Protein AF-A0A6S6R9I7-F1 (afdb_monomer_lite)

Secondary structure (DSSP, 8-state):
-EESTTS-HHHHHHHHHHHTS-TTSSGGGSEEEEESSSEEEEEGGG-----GGG-----B-TTSSBP----HHHHHHHHHHHHHHHHHHHHSTT-STT-HHHHHHHHHHHHHHHHHHHHHHHHHHHHHHHTT-

Foldseek 3Di:
DDAPVPDDPVVNVVLVVQCPDDPVDLSVLQWDFDAFVGGDIDRLLLDADDDPVPCPDADADPVRDHGDDPDPVVVVSNVVSNVSSVVVCVVPQCPGPNRRNVRVVVVVVVVVVVVVVVVVVVVVVVVVVVVVD

InterPro domains:
  IPR053735 Type III TA system endoribonuclease [G3DSA:3.10.129.130] (10-109)

pLDDT: mean 91.04, std 9.13, range [50.03, 98.12]

Organism: NCBI:txid433286

Radius of gyration: 21.12 Å; chains: 1; bounding box: 63×28×54 Å

Sequence (133 aa):
MGDWEHRDELAKKRIEGYLSLPDNKLQSCFYHIGNTTTKSIFFISDVIPITDKYINREYLGYNSKGYEIKNKKLIAELQRKLKRILYCEDKKHNYFRQHITDVKNYLIAELEYTKSQEQVAAAEIDISAQNQK

Structure (mmCIF, N/CA/C/O backbone):
data_AF-A0A6S6R9I7-F1
#
_entry.id   AF-A0A6S6R9I7-F1
#
loop_
_atom_site.group_PDB
_atom_site.id
_atom_site.type_symbol
_atom_site.label_atom_id
_atom_site.label_alt_id
_atom_site.label_comp_id
_atom_site.label_asym_id
_atom_site.label_entity_id
_atom_site.label_seq_id
_atom_site.pdbx_PDB_ins_code
_atom_site.Cartn_x
_atom_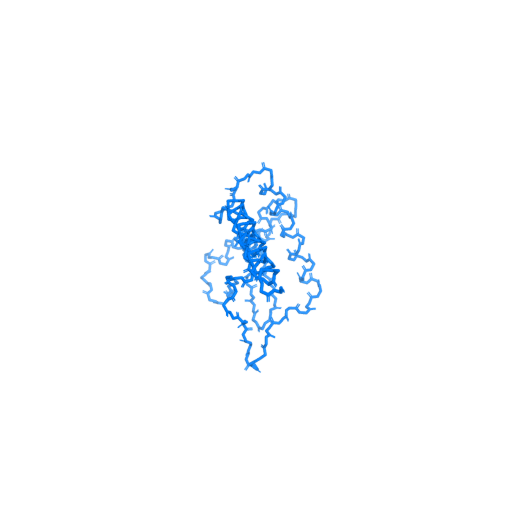site.Cartn_y
_atom_site.Cartn_z
_atom_site.occupancy
_atom_site.B_iso_or_equiv
_atom_site.auth_seq_id
_atom_site.auth_comp_id
_atom_site.auth_asym_id
_atom_site.auth_atom_id
_atom_site.pdbx_PDB_model_num
ATOM 1 N N . MET A 1 1 ? -2.154 -0.975 -7.685 1.00 78.19 1 MET A N 1
ATOM 2 C CA . MET A 1 1 ? -1.346 -1.811 -8.604 1.00 78.19 1 MET A CA 1
ATOM 3 C C . MET A 1 1 ? -1.287 -1.105 -9.945 1.00 78.19 1 MET A C 1
ATOM 5 O O . MET A 1 1 ? -2.206 -0.353 -10.242 1.00 78.19 1 MET A O 1
ATOM 9 N N . GLY A 1 2 ? -0.216 -1.265 -10.710 1.00 85.12 2 GLY A N 1
ATOM 10 C CA . GLY A 1 2 ? -0.108 -0.686 -12.048 1.00 85.12 2 GLY A CA 1
ATOM 11 C C . 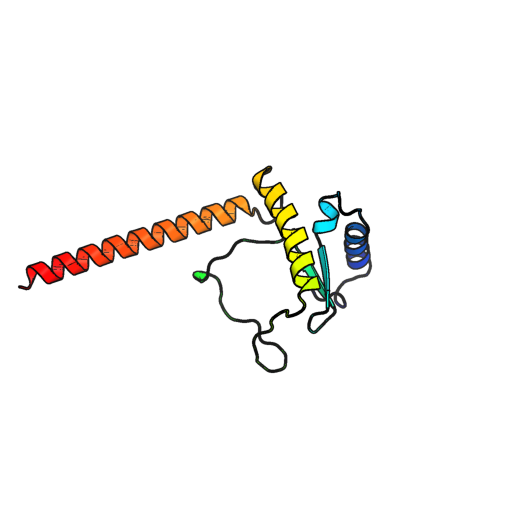GLY A 1 2 ? 0.147 -1.768 -13.078 1.00 85.12 2 GLY A C 1
ATOM 12 O O . GLY A 1 2 ? 0.818 -2.743 -12.762 1.00 85.12 2 GLY A O 1
ATOM 13 N N . ASP A 1 3 ? -0.345 -1.578 -14.293 1.00 90.00 3 ASP A N 1
ATOM 14 C CA . ASP A 1 3 ? 0.072 -2.402 -15.422 1.00 90.00 3 ASP A CA 1
ATOM 15 C C . ASP A 1 3 ? 1.484 -1.979 -15.859 1.00 90.00 3 ASP A C 1
ATOM 17 O O . ASP A 1 3 ? 1.756 -0.779 -15.979 1.00 90.00 3 ASP A O 1
ATOM 21 N N . TRP A 1 4 ? 2.394 -2.941 -16.025 1.00 90.81 4 TRP A N 1
ATOM 22 C CA . TRP A 1 4 ? 3.755 -2.684 -16.498 1.00 90.81 4 TRP A CA 1
ATOM 23 C C . TRP A 1 4 ? 3.779 -2.193 -17.946 1.00 90.81 4 TRP A C 1
ATOM 25 O O . TRP A 1 4 ? 4.568 -1.305 -18.273 1.00 90.81 4 TRP A O 1
ATOM 35 N N . GLU A 1 5 ? 2.907 -2.730 -18.798 1.00 90.81 5 GLU A N 1
ATOM 36 C CA . GLU A 1 5 ? 2.926 -2.450 -20.235 1.00 90.81 5 GLU A CA 1
ATOM 37 C C . GLU A 1 5 ? 2.415 -1.038 -20.552 1.00 90.81 5 GLU A C 1
ATOM 39 O O . GLU A 1 5 ? 2.841 -0.425 -21.526 1.00 90.81 5 GLU A O 1
ATOM 44 N N . HIS A 1 6 ? 1.592 -0.456 -19.674 1.00 90.88 6 HIS A N 1
ATOM 45 C CA . HIS A 1 6 ? 1.111 0.926 -19.796 1.00 90.88 6 HIS A CA 1
ATOM 46 C C . HIS A 1 6 ? 2.103 1.990 -19.285 1.00 90.88 6 HIS A C 1
ATOM 48 O O . HIS A 1 6 ? 1.736 3.159 -19.145 1.00 90.88 6 HIS A O 1
ATOM 54 N N . ARG A 1 7 ? 3.340 1.618 -18.932 1.00 90.88 7 ARG A N 1
ATOM 55 C CA . ARG A 1 7 ? 4.369 2.570 -18.483 1.00 90.88 7 ARG A CA 1
ATOM 56 C C . ARG A 1 7 ? 5.255 3.018 -19.637 1.00 90.88 7 ARG A C 1
ATOM 58 O O . ARG A 1 7 ? 5.625 2.216 -20.488 1.00 90.88 7 ARG A O 1
ATOM 65 N N . ASP A 1 8 ? 5.642 4.291 -19.611 1.00 95.56 8 ASP A N 1
ATOM 66 C CA . ASP A 1 8 ? 6.696 4.804 -20.482 1.00 95.56 8 ASP A CA 1
ATOM 67 C C . ASP A 1 8 ? 8.080 4.264 -20.071 1.00 95.56 8 ASP A C 1
ATOM 69 O O . ASP A 1 8 ? 8.284 3.734 -18.972 1.00 95.56 8 ASP A O 1
ATOM 73 N N . GLU A 1 9 ? 9.048 4.403 -20.972 1.00 96.00 9 GLU A N 1
ATOM 74 C CA . GLU A 1 9 ? 10.401 3.875 -20.779 1.00 96.00 9 GLU A CA 1
ATOM 75 C C . GLU A 1 9 ? 11.145 4.545 -19.614 1.00 96.00 9 GLU A C 1
ATOM 77 O O . GLU A 1 9 ? 11.926 3.899 -18.911 1.00 96.00 9 GLU A O 1
ATOM 82 N N . LEU A 1 10 ? 10.868 5.823 -19.334 1.00 95.88 10 LEU A N 1
ATOM 83 C CA . LEU A 1 10 ? 11.474 6.535 -18.205 1.00 95.88 10 LEU A CA 1
ATOM 84 C C . LEU A 1 10 ? 10.980 5.976 -16.863 1.00 95.88 10 LEU A C 1
ATOM 86 O O . LEU A 1 10 ? 11.769 5.764 -15.938 1.00 95.88 10 LEU A O 1
ATOM 90 N N . ALA A 1 11 ? 9.684 5.695 -16.756 1.00 93.50 11 ALA A N 1
ATOM 91 C CA . ALA A 1 11 ? 9.055 5.112 -15.584 1.00 93.50 11 ALA A CA 1
ATOM 92 C C . ALA A 1 11 ? 9.519 3.671 -15.363 1.00 93.50 11 ALA A C 1
ATOM 94 O O . ALA A 1 11 ? 9.834 3.316 -14.223 1.00 93.50 11 ALA A O 1
ATOM 95 N N . LYS A 1 12 ? 9.612 2.868 -16.432 1.00 95.62 12 LYS A N 1
ATOM 96 C CA . LYS A 1 12 ? 10.162 1.505 -16.375 1.00 95.62 12 LYS A CA 1
ATOM 97 C C . LYS A 1 12 ? 11.603 1.519 -15.867 1.00 95.62 12 LYS A C 1
ATOM 99 O O . LYS A 1 12 ? 11.880 0.893 -14.844 1.00 95.62 12 LYS A O 1
ATOM 104 N N . LYS A 1 13 ? 12.471 2.341 -16.470 1.00 96.69 13 LYS A N 1
ATOM 105 C CA . LYS A 1 13 ? 13.880 2.492 -16.066 1.00 96.69 13 LYS A CA 1
ATOM 106 C C . LYS A 1 13 ? 14.029 2.931 -14.611 1.00 96.69 13 LYS A C 1
ATOM 108 O O . LYS A 1 13 ? 14.899 2.440 -13.895 1.00 96.69 13 LYS A O 1
ATOM 113 N N . ARG A 1 14 ? 13.169 3.839 -14.139 1.00 95.69 14 ARG A N 1
ATOM 114 C CA . ARG A 1 14 ? 13.157 4.259 -12.730 1.00 95.69 14 ARG A CA 1
ATOM 115 C C . ARG A 1 14 ? 12.808 3.100 -11.795 1.00 95.69 14 ARG A C 1
ATOM 117 O O . ARG A 1 14 ? 13.473 2.925 -10.778 1.00 95.69 14 ARG A O 1
ATOM 124 N N . ILE A 1 15 ? 11.766 2.330 -12.113 1.00 95.62 15 ILE A N 1
ATOM 125 C CA . ILE A 1 15 ? 11.342 1.180 -11.300 1.00 95.62 15 ILE A CA 1
ATOM 126 C C . ILE A 1 15 ? 12.443 0.118 -11.276 1.00 95.62 15 ILE A C 1
ATOM 128 O O . ILE A 1 15 ? 12.811 -0.352 -10.201 1.00 95.62 15 ILE A O 1
ATOM 132 N N . GLU A 1 16 ? 13.007 -0.216 -12.434 1.00 96.06 16 GLU A N 1
ATOM 133 C CA . GLU A 1 16 ? 14.126 -1.153 -12.555 1.00 96.06 16 GLU A CA 1
ATOM 134 C C . GLU A 1 16 ? 15.339 -0.696 -11.750 1.00 96.06 16 GLU A C 1
ATOM 136 O O . GLU A 1 16 ? 15.912 -1.503 -11.024 1.00 96.06 16 GLU A O 1
ATOM 141 N N . GLY A 1 17 ? 15.661 0.600 -11.779 1.00 97.31 17 GLY A N 1
ATOM 142 C CA . GLY A 1 17 ? 16.741 1.172 -10.978 1.00 97.31 17 GLY A CA 1
ATOM 143 C C . GLY A 1 17 ? 16.565 0.953 -9.473 1.00 97.31 17 GLY A C 1
ATOM 144 O O . GLY A 1 17 ? 17.547 0.727 -8.773 1.00 97.31 17 GLY A O 1
ATOM 145 N N . TYR A 1 18 ? 15.330 0.962 -8.959 1.00 97.12 18 TYR A N 1
ATOM 146 C CA . TYR A 1 18 ? 15.069 0.587 -7.567 1.00 97.12 18 TYR A CA 1
ATOM 147 C C . TYR A 1 18 ? 15.169 -0.921 -7.345 1.00 97.12 18 TYR A C 1
ATOM 149 O O . TYR A 1 18 ? 15.737 -1.352 -6.345 1.00 97.12 18 TYR A O 1
ATOM 157 N N . LEU A 1 19 ? 14.636 -1.728 -8.264 1.00 95.31 19 LEU A N 1
ATOM 158 C CA . LEU A 1 19 ? 14.659 -3.190 -8.165 1.00 95.31 19 LEU A CA 1
ATOM 159 C C . LEU A 1 19 ? 16.074 -3.774 -8.249 1.00 95.31 19 LEU A C 1
ATOM 161 O O . LEU A 1 19 ? 16.317 -4.820 -7.658 1.00 95.31 19 LEU A O 1
ATOM 165 N N . SER A 1 20 ? 16.995 -3.101 -8.942 1.00 96.62 20 SER A N 1
ATOM 166 C CA . SER A 1 20 ? 18.399 -3.503 -9.045 1.00 96.62 20 SER A CA 1
ATOM 167 C C . SER A 1 20 ? 19.229 -3.165 -7.805 1.00 96.62 20 SER A C 1
ATOM 169 O O . SER A 1 20 ? 20.384 -3.576 -7.711 1.00 96.62 20 SER A O 1
ATOM 171 N N . LEU A 1 21 ? 18.690 -2.384 -6.861 1.00 97.31 21 LEU A N 1
ATOM 172 C CA . LEU A 1 21 ? 19.400 -2.070 -5.624 1.00 97.31 21 LEU A CA 1
ATOM 173 C C . LEU A 1 21 ? 19.508 -3.310 -4.726 1.00 97.31 21 LEU A C 1
ATOM 175 O O . LEU A 1 21 ? 18.589 -4.129 -4.687 1.00 97.31 21 LEU A O 1
ATOM 179 N N . PRO A 1 22 ? 20.586 -3.420 -3.931 1.00 96.25 22 PRO A N 1
ATOM 180 C CA . PRO A 1 22 ? 20.752 -4.540 -3.022 1.00 96.25 22 PRO A CA 1
ATOM 181 C C . PRO A 1 22 ? 19.640 -4.585 -1.970 1.00 96.25 22 PRO A C 1
ATOM 183 O O . PRO A 1 22 ? 19.092 -3.563 -1.538 1.00 96.25 22 PRO A O 1
ATOM 186 N N . ASP A 1 23 ? 19.338 -5.797 -1.508 1.00 91.62 23 ASP A N 1
ATOM 187 C CA . ASP A 1 23 ? 18.264 -6.048 -0.550 1.00 91.62 23 ASP A CA 1
ATOM 188 C C . ASP A 1 23 ? 18.459 -5.320 0.782 1.00 91.62 23 ASP A C 1
ATOM 190 O O . ASP A 1 23 ? 17.491 -5.098 1.486 1.00 91.62 23 ASP A O 1
ATOM 194 N N . ASN A 1 24 ? 19.659 -4.878 1.155 1.00 92.75 24 ASN A N 1
ATOM 195 C CA . ASN A 1 24 ? 19.852 -4.099 2.383 1.00 92.75 24 ASN A CA 1
ATOM 196 C C . ASN A 1 24 ? 19.374 -2.637 2.270 1.00 92.75 24 ASN A C 1
ATOM 198 O O . ASN A 1 24 ? 19.129 -1.993 3.291 1.00 92.75 24 ASN A O 1
ATOM 202 N N . LYS A 1 25 ? 19.176 -2.102 1.060 1.00 96.94 25 LYS A N 1
ATOM 203 C CA . LYS A 1 25 ? 18.640 -0.749 0.847 1.00 96.94 25 LYS A CA 1
ATOM 204 C C . LYS A 1 25 ? 17.127 -0.751 1.019 1.00 96.94 25 LYS A C 1
ATOM 206 O O . LYS A 1 25 ? 16.465 -1.714 0.657 1.00 96.94 25 LYS A O 1
ATOM 211 N N . LEU A 1 26 ? 16.563 0.308 1.597 1.00 96.62 26 LEU A N 1
ATOM 212 C CA . LEU A 1 26 ? 15.109 0.421 1.762 1.00 96.62 26 LEU A CA 1
ATOM 213 C C . LEU A 1 26 ? 14.417 0.609 0.405 1.00 96.62 26 LEU A C 1
ATOM 215 O O . LEU A 1 26 ? 13.343 0.070 0.167 1.00 96.62 26 LEU A O 1
ATOM 219 N N . GLN A 1 27 ? 15.066 1.335 -0.504 1.00 96.94 27 GLN A N 1
ATOM 220 C CA . GLN A 1 27 ? 14.526 1.693 -1.810 1.00 96.94 27 GLN A CA 1
ATOM 221 C C . GLN A 1 27 ? 14.285 0.472 -2.712 1.00 96.94 27 GLN A C 1
ATOM 223 O O . GLN A 1 27 ? 13.369 0.503 -3.531 1.00 96.94 27 GLN A O 1
ATOM 228 N N . SER A 1 28 ? 15.016 -0.635 -2.514 1.00 97.06 28 SER A N 1
ATOM 229 C CA . SER A 1 28 ? 14.741 -1.900 -3.220 1.00 97.06 28 SER A CA 1
ATOM 230 C C . SER A 1 28 ? 13.382 -2.507 -2.858 1.00 97.06 28 SER A C 1
ATOM 232 O O . SER A 1 28 ? 12.858 -3.364 -3.577 1.00 97.06 28 SER A O 1
ATOM 234 N N . CYS A 1 29 ? 12.759 -2.034 -1.773 1.00 97.69 29 CYS A N 1
ATOM 235 C CA . CYS A 1 29 ? 11.414 -2.424 -1.371 1.00 97.69 29 CYS A CA 1
ATOM 236 C C . CYS A 1 29 ? 10.307 -1.557 -1.960 1.00 97.69 29 CYS A C 1
ATOM 238 O O . CYS A 1 29 ? 9.162 -1.966 -1.838 1.00 97.69 29 CYS A O 1
ATOM 240 N N . PHE A 1 30 ? 10.593 -0.408 -2.583 1.00 97.69 30 PHE A N 1
ATOM 241 C CA . PHE A 1 30 ? 9.541 0.530 -3.012 1.00 97.69 30 PHE A CA 1
ATOM 242 C C . PHE A 1 30 ? 8.589 -0.073 -4.045 1.00 97.69 30 PHE A C 1
ATOM 244 O O . PHE A 1 30 ? 7.389 0.199 -4.024 1.00 97.69 30 PHE A O 1
ATOM 251 N N . TYR A 1 31 ? 9.121 -0.940 -4.905 1.00 97.50 31 TYR A N 1
ATOM 252 C CA . TYR A 1 31 ? 8.371 -1.602 -5.958 1.00 97.50 31 TYR A CA 1
ATOM 253 C C . TYR A 1 31 ? 8.592 -3.115 -5.925 1.00 97.50 31 TYR A C 1
ATOM 255 O O . TYR A 1 31 ? 9.618 -3.624 -5.457 1.00 97.50 31 TYR A O 1
ATOM 263 N N . HIS A 1 32 ? 7.641 -3.852 -6.481 1.00 96.56 32 HIS A N 1
ATOM 264 C CA . HIS A 1 32 ? 7.832 -5.239 -6.884 1.00 96.56 32 HIS A CA 1
ATOM 265 C C . HIS A 1 32 ? 7.088 -5.489 -8.194 1.00 96.56 32 HIS A C 1
ATOM 267 O O . HIS A 1 32 ? 5.990 -4.969 -8.383 1.00 96.56 32 HIS A O 1
ATOM 273 N N . ILE A 1 33 ? 7.685 -6.271 -9.091 1.00 94.50 33 ILE A N 1
ATOM 274 C CA . ILE A 1 33 ? 7.032 -6.712 -10.324 1.00 94.50 33 ILE A CA 1
ATOM 275 C C . ILE A 1 33 ? 6.640 -8.167 -10.121 1.00 94.50 33 ILE A C 1
ATOM 277 O O . ILE A 1 33 ? 7.500 -9.011 -9.882 1.00 94.50 33 ILE A O 1
ATOM 281 N N . GLY A 1 34 ? 5.343 -8.442 -10.203 1.00 90.69 34 GLY A N 1
ATOM 282 C CA . GLY A 1 34 ? 4.797 -9.787 -10.099 1.00 90.69 34 GLY A CA 1
ATOM 283 C C . GLY A 1 34 ? 3.879 -10.089 -11.273 1.00 90.69 34 GLY A C 1
ATOM 284 O O . GLY A 1 34 ? 3.222 -9.197 -11.808 1.00 90.69 34 GLY A O 1
ATOM 285 N N . ASN A 1 35 ? 3.817 -11.358 -11.659 1.00 84.62 35 ASN A N 1
ATOM 286 C CA . ASN A 1 35 ? 2.877 -11.814 -12.675 1.00 84.62 35 ASN A CA 1
ATOM 287 C C . ASN A 1 35 ? 1.556 -12.178 -11.994 1.00 84.62 35 ASN A C 1
ATOM 289 O O . ASN A 1 35 ? 1.507 -13.121 -11.200 1.00 84.62 35 ASN A O 1
ATOM 293 N N . THR A 1 36 ? 0.514 -11.400 -12.283 1.00 81.94 36 THR A N 1
ATOM 294 C CA . THR A 1 36 ? -0.871 -11.686 -11.896 1.00 81.94 36 THR A CA 1
ATOM 295 C C . THR A 1 36 ? -1.609 -12.262 -13.113 1.00 81.94 36 THR A C 1
ATOM 297 O O . THR A 1 36 ? -1.136 -13.237 -13.692 1.00 81.94 36 THR A O 1
ATOM 300 N N . THR A 1 37 ? -2.738 -11.684 -13.538 1.00 80.38 37 THR A N 1
ATOM 301 C CA . THR A 1 37 ? -3.276 -11.885 -14.897 1.00 80.38 37 THR A CA 1
ATOM 302 C C . THR A 1 37 ? -2.409 -11.206 -15.953 1.00 80.38 37 THR A C 1
ATOM 304 O O . THR A 1 37 ? -2.316 -11.688 -17.076 1.00 80.38 37 THR A O 1
ATOM 307 N N . THR A 1 38 ? -1.765 -10.097 -15.586 1.00 84.06 38 THR A N 1
ATOM 308 C CA . THR A 1 38 ? -0.816 -9.350 -16.415 1.00 84.06 38 THR A CA 1
ATOM 309 C C . THR A 1 38 ? 0.439 -9.038 -15.604 1.00 84.06 38 THR A C 1
ATOM 311 O O . THR A 1 38 ? 0.488 -9.229 -14.381 1.00 84.06 38 THR A O 1
ATOM 314 N N . LYS A 1 39 ? 1.492 -8.571 -16.276 1.00 89.25 39 LYS A N 1
ATOM 315 C CA . LYS A 1 39 ? 2.710 -8.128 -15.600 1.00 89.25 39 LYS A CA 1
ATOM 316 C C . LYS A 1 39 ? 2.396 -6.867 -14.794 1.00 89.25 39 LYS A C 1
ATOM 318 O O . LYS A 1 39 ? 2.150 -5.799 -15.345 1.00 89.25 39 LYS A O 1
ATOM 323 N N . SER A 1 40 ? 2.378 -7.011 -13.475 1.00 91.88 40 SER A N 1
ATOM 324 C CA . SER A 1 40 ? 1.845 -6.008 -12.560 1.00 91.88 40 SER A CA 1
ATOM 325 C C . SER A 1 40 ? 2.920 -5.411 -11.663 1.00 91.88 40 SER A C 1
ATOM 327 O O . SER A 1 40 ? 3.808 -6.101 -11.161 1.00 91.88 40 SER A O 1
ATOM 329 N N . ILE A 1 41 ? 2.790 -4.113 -11.411 1.00 95.31 41 ILE A N 1
ATOM 330 C CA . ILE A 1 41 ? 3.622 -3.334 -10.499 1.00 95.31 41 ILE A CA 1
ATOM 331 C C . ILE A 1 41 ? 2.886 -3.172 -9.170 1.00 95.31 41 ILE A C 1
ATOM 333 O O . ILE A 1 41 ? 1.801 -2.581 -9.094 1.00 95.31 41 ILE A O 1
ATOM 337 N N . PHE A 1 42 ? 3.519 -3.638 -8.101 1.00 96.00 42 PHE A N 1
ATOM 338 C CA . PHE A 1 42 ? 3.115 -3.381 -6.728 1.00 96.00 42 PHE A CA 1
ATOM 339 C C . PHE A 1 42 ? 3.893 -2.179 -6.190 1.00 96.00 42 PHE A C 1
ATOM 341 O O . PHE A 1 42 ? 5.119 -2.220 -6.100 1.00 96.00 42 PHE A O 1
ATOM 348 N N . PHE A 1 43 ? 3.173 -1.113 -5.838 1.00 96.81 43 PHE A N 1
ATOM 349 C CA . PHE A 1 43 ? 3.717 0.109 -5.241 1.00 96.81 43 PHE A CA 1
ATOM 350 C C . PHE A 1 43 ? 3.771 -0.044 -3.720 1.00 96.81 43 PHE A C 1
ATOM 352 O O . PHE A 1 43 ? 2.898 0.439 -3.009 1.00 96.81 43 PHE A O 1
ATOM 359 N N . ILE A 1 44 ? 4.760 -0.777 -3.216 1.00 97.31 44 ILE A N 1
ATOM 360 C CA . ILE A 1 44 ? 4.821 -1.143 -1.793 1.00 97.31 44 ILE A CA 1
ATOM 361 C C . ILE A 1 44 ? 5.026 0.092 -0.907 1.00 97.31 44 ILE A C 1
ATOM 363 O O . ILE A 1 44 ? 4.470 0.159 0.183 1.00 97.31 44 ILE A O 1
ATOM 367 N N . SER A 1 45 ? 5.797 1.082 -1.371 1.00 96.38 45 SER A N 1
ATOM 368 C CA . SER A 1 45 ? 6.002 2.338 -0.633 1.00 96.38 45 SER A CA 1
ATOM 369 C C . SER A 1 45 ? 4.764 3.236 -0.584 1.00 96.38 45 SER A C 1
ATOM 371 O O . SER A 1 45 ? 4.721 4.145 0.234 1.00 96.38 45 SER A O 1
ATOM 373 N N . ASP A 1 46 ? 3.780 2.999 -1.455 1.00 96.75 46 ASP A N 1
ATOM 374 C CA . ASP A 1 46 ? 2.496 3.711 -1.479 1.00 96.75 46 ASP A CA 1
ATOM 375 C C . ASP A 1 46 ? 1.385 2.878 -0.802 1.00 96.75 46 ASP A C 1
ATOM 377 O O . ASP A 1 46 ? 0.215 2.964 -1.172 1.00 96.75 46 ASP A O 1
ATOM 381 N N . VAL A 1 47 ? 1.738 2.032 0.171 1.00 96.50 47 VAL A N 1
ATOM 382 C CA . VAL A 1 47 ? 0.755 1.299 0.980 1.00 96.50 47 VAL A CA 1
ATOM 383 C C . VAL A 1 47 ? -0.016 2.253 1.896 1.00 96.50 47 VAL A C 1
ATOM 385 O O . VAL A 1 47 ? 0.546 3.225 2.392 1.00 96.50 47 VAL A O 1
ATOM 388 N N . ILE A 1 48 ? -1.296 1.961 2.135 1.00 96.06 48 ILE A N 1
ATOM 389 C CA . ILE A 1 48 ? -2.186 2.743 3.001 1.00 96.06 48 ILE A CA 1
ATOM 390 C C . ILE A 1 48 ? -2.997 1.765 3.863 1.00 96.06 48 ILE A C 1
ATOM 392 O O . ILE A 1 48 ? -3.461 0.752 3.328 1.00 96.06 48 ILE A O 1
ATOM 396 N N . PRO A 1 49 ? -3.163 2.013 5.175 1.00 96.94 49 PRO A N 1
ATOM 397 C CA . PRO A 1 49 ? -4.091 1.248 6.000 1.00 96.94 49 PRO A CA 1
ATOM 398 C C . PRO A 1 49 ? -5.539 1.579 5.617 1.00 96.94 49 PRO A C 1
ATOM 400 O O . PRO A 1 49 ? -5.843 2.693 5.200 1.00 96.94 49 PRO A O 1
ATOM 403 N N . ILE A 1 50 ? -6.443 0.613 5.757 1.00 97.38 50 ILE A N 1
ATOM 404 C CA . ILE A 1 50 ? -7.860 0.772 5.418 1.00 97.38 50 ILE A CA 1
ATOM 405 C C . ILE A 1 50 ? -8.717 -0.107 6.335 1.00 97.38 50 ILE A C 1
ATOM 407 O O . ILE A 1 50 ? -8.231 -1.115 6.848 1.00 97.38 50 ILE A O 1
ATOM 411 N N . THR A 1 51 ? -9.974 0.278 6.542 1.00 97.56 51 THR A N 1
ATOM 412 C CA . THR A 1 51 ? -10.993 -0.496 7.269 1.00 97.56 51 THR A CA 1
ATOM 413 C C . THR A 1 51 ? -12.106 -0.937 6.320 1.00 97.56 51 THR A C 1
ATOM 415 O O . THR A 1 51 ? -12.276 -0.357 5.245 1.00 97.56 51 THR A O 1
ATOM 418 N N . ASP A 1 52 ? -12.897 -1.930 6.732 1.00 95.44 52 ASP A N 1
ATOM 419 C CA . ASP A 1 52 ? -13.969 -2.507 5.908 1.00 95.44 52 ASP A CA 1
ATOM 420 C C . ASP A 1 52 ? -14.985 -1.462 5.428 1.00 95.44 52 ASP A C 1
ATOM 422 O O . ASP A 1 52 ? -15.457 -1.534 4.296 1.00 95.44 52 ASP A O 1
ATOM 426 N N . LYS A 1 53 ? -15.236 -0.423 6.237 1.00 95.69 53 LYS A N 1
ATOM 427 C CA . LYS A 1 53 ? -16.095 0.724 5.896 1.00 95.69 53 LYS A CA 1
ATOM 428 C C . LYS A 1 53 ? -15.737 1.370 4.551 1.00 95.69 53 LYS A C 1
ATOM 430 O O . LYS A 1 53 ? -16.621 1.862 3.855 1.00 95.69 53 LYS A O 1
ATOM 435 N N . TYR A 1 54 ? -14.454 1.390 4.190 1.00 96.38 54 TYR A N 1
ATOM 436 C CA . TYR A 1 54 ? -13.961 2.036 2.970 1.00 96.38 54 TYR A CA 1
ATOM 437 C C . TYR A 1 54 ? -13.751 1.058 1.804 1.00 96.38 54 TYR A C 1
ATOM 439 O O . TYR A 1 54 ? -13.333 1.468 0.717 1.00 96.38 54 TYR A O 1
ATOM 447 N N . ILE A 1 55 ? -14.060 -0.228 1.988 1.00 94.75 55 ILE A N 1
ATOM 448 C CA . ILE A 1 55 ? -14.004 -1.228 0.923 1.00 94.75 55 ILE A CA 1
ATOM 449 C C . ILE A 1 55 ? -15.335 -1.198 0.164 1.00 94.75 55 ILE A C 1
ATOM 451 O O . ILE A 1 55 ? -16.339 -1.736 0.609 1.00 94.75 55 ILE A O 1
ATOM 455 N N . ASN A 1 56 ? -15.345 -0.557 -1.007 1.00 92.81 56 ASN A N 1
ATOM 456 C CA . ASN A 1 56 ? -16.566 -0.415 -1.812 1.00 92.81 56 ASN A CA 1
ATOM 457 C C . ASN A 1 56 ? -17.005 -1.744 -2.455 1.00 92.81 56 ASN A C 1
ATOM 459 O O . ASN A 1 56 ? -18.174 -2.113 -2.398 1.00 92.81 56 ASN A O 1
ATOM 463 N N . ARG A 1 57 ? -16.071 -2.451 -3.103 1.00 90.00 57 ARG A N 1
ATOM 464 C CA . ARG A 1 57 ? -16.354 -3.679 -3.857 1.00 90.00 57 ARG A CA 1
ATOM 465 C C . ARG A 1 57 ? -15.099 -4.503 -4.100 1.00 90.00 57 ARG A C 1
ATOM 467 O O . ARG A 1 57 ? -13.987 -3.973 -4.097 1.00 90.00 57 ARG A O 1
ATOM 474 N N . GLU A 1 58 ? -15.296 -5.775 -4.417 1.00 87.06 58 GLU A N 1
ATOM 475 C CA . GLU A 1 58 ? -14.232 -6.651 -4.894 1.00 87.06 58 GLU A CA 1
ATOM 476 C C . GLU A 1 58 ? -13.783 -6.285 -6.313 1.00 87.06 58 GLU A C 1
ATOM 478 O O . GLU A 1 58 ? -14.566 -5.841 -7.159 1.00 87.06 58 GLU A O 1
ATOM 483 N N . TYR A 1 59 ? -12.500 -6.516 -6.591 1.00 84.06 59 TYR A N 1
ATOM 484 C CA . TYR A 1 59 ? -11.989 -6.458 -7.952 1.00 84.06 59 TYR A CA 1
ATOM 485 C C . TYR A 1 59 ? -12.247 -7.794 -8.655 1.00 84.06 59 TYR A C 1
ATOM 487 O O . TYR A 1 59 ? -11.650 -8.821 -8.315 1.00 84.06 59 TYR A O 1
ATOM 495 N N . LEU A 1 60 ? -13.143 -7.768 -9.640 1.00 82.38 60 LEU A N 1
ATOM 496 C CA . LEU A 1 60 ? -13.503 -8.939 -10.431 1.00 82.38 60 LEU A CA 1
ATOM 497 C C . LEU A 1 60 ? -12.552 -9.096 -11.621 1.00 82.38 60 LEU A C 1
ATOM 499 O O . LEU A 1 60 ? -12.309 -8.149 -12.369 1.00 82.38 60 LEU A O 1
ATOM 503 N N . GLY A 1 61 ? -12.023 -10.306 -11.797 1.00 72.00 61 GLY A N 1
ATOM 504 C CA . GLY A 1 61 ? -11.260 -10.683 -12.982 1.00 72.00 61 GLY A CA 1
ATOM 505 C C . GLY A 1 61 ? -12.154 -10.931 -14.201 1.00 72.00 61 GLY A C 1
ATOM 506 O O . GLY A 1 61 ? -13.377 -10.809 -14.146 1.00 72.00 61 GLY A O 1
ATOM 507 N N . TYR A 1 62 ? -11.540 -11.352 -15.310 1.00 69.50 62 TYR A N 1
ATOM 508 C CA . TYR A 1 62 ? -12.227 -11.610 -16.587 1.00 69.50 62 TYR A CA 1
ATOM 509 C C . TYR A 1 62 ? -13.398 -12.608 -16.485 1.00 69.50 62 TYR A C 1
ATOM 511 O O . TYR A 1 62 ? -14.364 -12.523 -17.230 1.00 69.50 62 TYR A O 1
ATOM 519 N N . ASN A 1 63 ? -13.332 -13.545 -15.540 1.00 78.44 63 ASN A N 1
ATOM 520 C CA . ASN A 1 63 ? -14.364 -14.553 -15.289 1.00 78.44 63 ASN A CA 1
ATOM 521 C C . ASN A 1 63 ? -15.434 -14.105 -14.274 1.00 78.44 63 ASN A C 1
ATOM 523 O O . ASN A 1 63 ? -16.132 -14.958 -13.725 1.00 78.44 63 ASN A O 1
ATOM 527 N N . SER A 1 64 ? -15.505 -12.806 -13.963 1.00 75.88 64 SER A N 1
ATOM 528 C CA . SER A 1 64 ? -16.388 -12.231 -12.940 1.00 75.88 64 SER A CA 1
ATOM 529 C C . SER A 1 64 ? -16.208 -12.833 -11.540 1.00 75.88 64 SER A C 1
ATOM 531 O O . SER A 1 64 ? -17.097 -12.721 -10.701 1.00 75.88 64 SER A O 1
ATOM 533 N N . LYS A 1 65 ? -15.058 -13.465 -11.266 1.00 77.38 65 LYS A N 1
ATOM 534 C CA . LYS A 1 65 ? -14.682 -13.942 -9.930 1.00 77.38 65 LYS A CA 1
ATOM 535 C C . LYS A 1 65 ? -13.662 -12.994 -9.313 1.00 77.38 65 LYS A C 1
ATOM 537 O O . LYS A 1 65 ? -12.839 -12.422 -10.033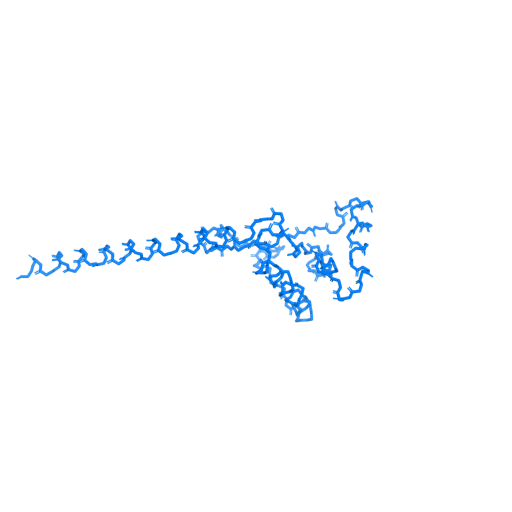 1.00 77.38 65 LYS A O 1
ATOM 542 N N . GLY A 1 66 ? -13.698 -12.865 -7.988 1.00 76.62 66 GLY A N 1
ATOM 543 C CA . GLY A 1 66 ? -12.680 -12.142 -7.232 1.00 76.62 66 GLY A CA 1
ATOM 544 C C . GLY A 1 66 ? -11.281 -12.649 -7.587 1.00 76.62 66 GLY A C 1
ATOM 545 O O . GLY A 1 66 ? -11.034 -13.860 -7.643 1.00 76.62 66 GLY A O 1
ATOM 546 N N . TYR A 1 67 ? -10.374 -11.724 -7.898 1.00 80.19 67 TYR A N 1
ATOM 547 C CA . TYR A 1 67 ? -8.998 -12.076 -8.227 1.00 80.19 67 TYR A CA 1
ATOM 548 C C . TYR A 1 67 ? -8.147 -12.193 -6.957 1.00 80.19 67 TYR A C 1
ATOM 550 O O . TYR A 1 67 ? -7.928 -11.208 -6.255 1.00 80.19 67 TYR A O 1
ATOM 558 N N . GLU A 1 68 ? -7.609 -13.387 -6.704 1.00 84.12 68 GLU A N 1
ATOM 559 C CA . GLU A 1 68 ? -6.710 -13.662 -5.581 1.00 84.12 68 GLU A CA 1
ATOM 560 C C . GLU A 1 68 ? -5.330 -14.111 -6.082 1.00 84.12 68 GLU A C 1
ATOM 562 O O . GLU A 1 68 ? -5.202 -15.011 -6.921 1.00 84.12 68 GLU A O 1
ATOM 567 N N . ILE A 1 69 ? -4.269 -13.514 -5.534 1.00 87.38 69 ILE A N 1
ATOM 568 C CA . ILE A 1 69 ? -2.892 -13.925 -5.818 1.00 87.38 69 ILE A CA 1
ATOM 569 C C . ILE A 1 69 ? -2.599 -15.216 -5.050 1.00 87.38 69 ILE A C 1
ATOM 571 O O . ILE A 1 69 ? -2.425 -15.192 -3.840 1.00 87.38 69 ILE A O 1
ATOM 575 N N . LYS A 1 70 ? -2.466 -16.345 -5.753 1.00 88.44 70 LYS A N 1
ATOM 576 C CA . LYS A 1 70 ? -2.190 -17.659 -5.128 1.00 88.44 70 LYS A CA 1
ATOM 577 C C . LYS A 1 70 ? -0.705 -18.023 -5.037 1.00 88.44 70 LYS A C 1
ATOM 579 O O . LYS A 1 70 ? -0.333 -19.002 -4.389 1.00 88.44 70 LYS A O 1
ATOM 584 N N . ASN A 1 71 ? 0.170 -17.270 -5.706 1.00 91.75 71 ASN A N 1
ATOM 585 C CA . ASN A 1 71 ? 1.599 -17.569 -5.738 1.00 91.75 71 ASN A CA 1
ATOM 586 C C . ASN A 1 71 ? 2.256 -17.244 -4.385 1.00 91.75 71 ASN A C 1
ATOM 588 O O . ASN A 1 71 ? 2.536 -16.086 -4.076 1.00 91.75 71 ASN A O 1
ATOM 592 N N . LYS A 1 72 ? 2.563 -18.289 -3.609 1.00 94.38 72 LYS A N 1
ATOM 593 C CA . LYS A 1 72 ? 3.168 -18.172 -2.272 1.00 94.38 72 LYS A CA 1
ATOM 594 C C . LYS A 1 72 ? 4.522 -17.457 -2.272 1.00 94.38 72 LYS A C 1
ATOM 596 O O . LYS A 1 72 ? 4.795 -16.703 -1.345 1.00 94.38 72 LYS A O 1
ATOM 601 N N . LYS A 1 73 ? 5.361 -17.663 -3.297 1.00 94.75 73 LYS A N 1
ATOM 602 C CA . LYS A 1 73 ? 6.675 -16.999 -3.401 1.00 94.75 73 LYS A CA 1
ATOM 603 C C . LYS A 1 73 ? 6.507 -15.494 -3.604 1.00 94.75 73 LYS A C 1
ATOM 605 O O . LYS A 1 73 ? 7.168 -14.709 -2.935 1.00 94.75 73 LYS A O 1
ATOM 610 N N . LEU A 1 74 ? 5.578 -15.108 -4.480 1.00 94.19 74 LEU A N 1
ATOM 611 C CA . LEU A 1 74 ? 5.231 -13.707 -4.708 1.00 94.19 74 LEU A CA 1
ATOM 612 C C . LEU A 1 74 ? 4.689 -13.060 -3.426 1.00 94.19 74 LEU A C 1
ATOM 614 O O . LEU A 1 74 ? 5.175 -12.009 -3.026 1.00 94.19 74 LEU A O 1
ATOM 618 N N . ILE A 1 75 ? 3.740 -13.710 -2.745 1.00 95.44 75 ILE A N 1
ATOM 619 C CA . ILE A 1 75 ? 3.193 -13.209 -1.475 1.00 95.44 75 ILE A CA 1
ATOM 620 C C . ILE A 1 75 ? 4.302 -13.018 -0.433 1.00 95.44 75 ILE A C 1
ATOM 622 O O . ILE A 1 75 ? 4.358 -11.966 0.203 1.00 95.44 75 ILE A O 1
ATOM 626 N N . ALA A 1 76 ? 5.199 -13.995 -0.278 1.00 96.81 76 ALA A N 1
ATOM 627 C CA . ALA A 1 76 ? 6.297 -13.915 0.681 1.00 96.81 76 ALA A CA 1
ATOM 628 C C . ALA A 1 76 ? 7.229 -12.723 0.397 1.00 96.81 76 ALA A C 1
ATOM 630 O O . ALA A 1 76 ? 7.581 -11.987 1.3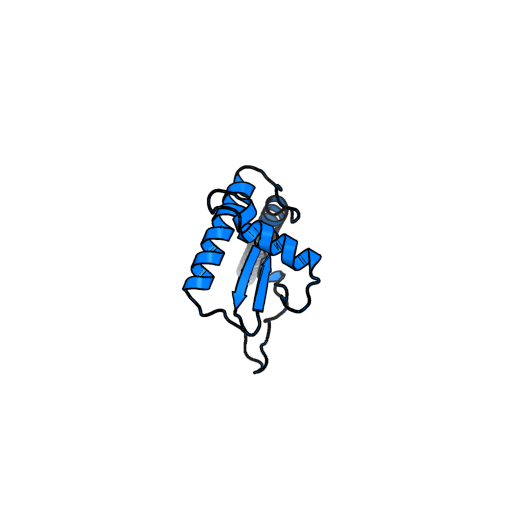21 1.00 96.81 76 ALA A O 1
ATOM 631 N N . GLU A 1 77 ? 7.571 -12.474 -0.871 1.00 96.06 77 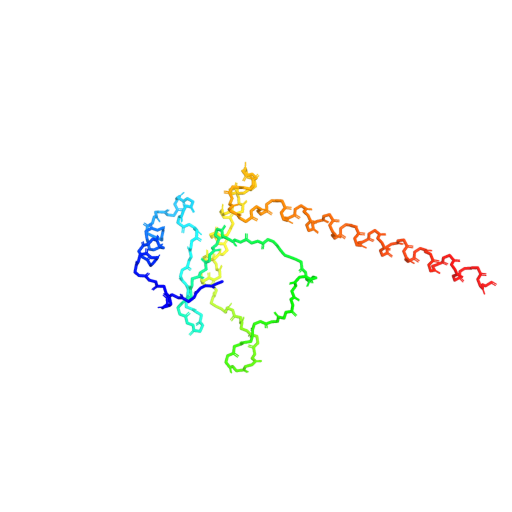GLU A N 1
ATOM 632 C CA . GLU A 1 77 ? 8.378 -11.310 -1.256 1.00 96.06 77 GLU A CA 1
ATOM 633 C C . GLU A 1 77 ? 7.650 -9.983 -1.016 1.00 96.06 77 GLU A C 1
ATOM 635 O O . GLU A 1 77 ? 8.242 -9.042 -0.479 1.00 96.06 77 GLU A O 1
ATOM 640 N N . LEU A 1 78 ? 6.357 -9.902 -1.344 1.00 96.50 78 LEU A N 1
ATOM 641 C CA . LEU A 1 78 ? 5.542 -8.715 -1.067 1.00 96.50 78 LEU A CA 1
ATOM 642 C C . LEU A 1 78 ? 5.483 -8.426 0.439 1.00 96.50 78 LEU A C 1
ATOM 644 O O . LEU A 1 78 ? 5.703 -7.290 0.857 1.00 96.50 78 LEU A O 1
ATOM 648 N N . GLN A 1 79 ? 5.265 -9.453 1.263 1.00 97.44 79 GLN A N 1
ATOM 649 C CA . GLN A 1 79 ? 5.243 -9.333 2.721 1.00 97.44 79 GLN A CA 1
ATOM 650 C C . GLN A 1 79 ? 6.607 -8.927 3.290 1.00 97.44 79 GLN A C 1
ATOM 652 O O . GLN A 1 79 ? 6.665 -8.068 4.169 1.00 97.44 79 GLN A O 1
ATOM 657 N N . ARG A 1 80 ? 7.711 -9.502 2.792 1.00 97.38 80 ARG A N 1
ATOM 658 C CA . ARG A 1 80 ? 9.075 -9.130 3.203 1.00 97.38 80 ARG A CA 1
ATOM 659 C C . ARG A 1 80 ? 9.336 -7.648 2.949 1.00 97.38 80 ARG A C 1
ATOM 661 O O . ARG A 1 80 ? 9.797 -6.947 3.850 1.00 97.38 80 ARG A O 1
ATOM 668 N N . LYS A 1 81 ? 9.022 -7.167 1.742 1.00 98.06 81 LYS A N 1
ATOM 669 C CA . LYS A 1 81 ? 9.191 -5.757 1.367 1.00 98.06 81 LYS A CA 1
ATOM 670 C C . LYS A 1 81 ? 8.287 -4.846 2.196 1.00 98.06 81 LYS A C 1
ATOM 672 O O . LYS A 1 81 ? 8.774 -3.864 2.751 1.00 98.06 81 LYS A O 1
ATOM 677 N N . LEU A 1 82 ? 7.012 -5.207 2.357 1.00 98.06 82 LEU A N 1
ATOM 678 C CA . LEU A 1 82 ? 6.050 -4.438 3.147 1.00 98.06 82 LEU A CA 1
ATOM 679 C C . LEU A 1 82 ? 6.490 -4.294 4.609 1.00 98.06 82 LEU A C 1
ATOM 681 O O . LEU A 1 82 ? 6.489 -3.185 5.133 1.00 98.06 82 LEU A O 1
ATOM 685 N N . LYS A 1 83 ? 6.944 -5.374 5.256 1.00 97.81 83 LYS A N 1
ATOM 686 C CA . LYS A 1 83 ? 7.443 -5.322 6.643 1.00 97.81 83 LYS A CA 1
ATOM 687 C C . LYS A 1 83 ? 8.566 -4.301 6.820 1.00 97.81 83 LYS A C 1
ATOM 689 O O . LYS A 1 83 ? 8.611 -3.616 7.835 1.00 97.81 83 LYS A O 1
ATOM 694 N N . ARG A 1 84 ? 9.456 -4.163 5.834 1.00 97.38 84 ARG A N 1
ATOM 695 C CA . ARG A 1 84 ? 10.551 -3.181 5.880 1.00 97.38 84 ARG A CA 1
ATOM 696 C C . ARG A 1 84 ? 10.066 -1.744 5.721 1.00 97.38 84 ARG A C 1
ATOM 698 O O . ARG A 1 84 ? 10.588 -0.863 6.398 1.00 97.38 84 ARG A O 1
ATOM 705 N N . ILE A 1 85 ? 9.072 -1.519 4.860 1.00 97.62 85 ILE A N 1
ATOM 706 C CA . ILE A 1 85 ? 8.399 -0.220 4.720 1.00 97.62 85 ILE A CA 1
ATOM 707 C C . ILE A 1 85 ? 7.733 0.162 6.044 1.00 97.62 85 ILE A C 1
ATOM 709 O O . ILE A 1 85 ? 8.033 1.222 6.585 1.00 97.62 85 ILE A O 1
ATOM 713 N N . LEU A 1 86 ? 6.929 -0.735 6.621 1.00 97.12 86 LEU A N 1
ATOM 714 C CA . LEU A 1 86 ? 6.241 -0.487 7.891 1.00 97.12 86 LEU A CA 1
ATOM 715 C C . LEU A 1 86 ? 7.213 -0.283 9.061 1.00 97.12 86 LEU A C 1
ATOM 717 O O . LEU A 1 86 ? 6.987 0.589 9.888 1.00 97.12 86 LEU A O 1
ATOM 721 N N . TYR A 1 87 ? 8.327 -1.021 9.105 1.00 96.94 87 TYR A N 1
ATOM 722 C CA . TYR A 1 87 ? 9.373 -0.799 10.109 1.00 96.94 87 TYR A CA 1
ATOM 723 C C . TYR A 1 87 ? 10.006 0.597 9.998 1.00 96.94 87 TYR A C 1
ATOM 725 O O . TYR A 1 87 ? 10.295 1.232 11.008 1.00 96.94 87 TYR A O 1
ATOM 733 N N . CYS A 1 88 ? 10.238 1.089 8.778 1.00 96.69 88 CYS A N 1
ATOM 734 C CA . CYS A 1 88 ? 10.752 2.444 8.581 1.00 96.69 88 CYS A CA 1
ATOM 735 C C . CYS A 1 88 ? 9.738 3.503 9.027 1.00 96.69 88 CYS A C 1
ATOM 737 O O . CYS A 1 88 ? 10.126 4.465 9.684 1.00 96.69 88 CYS A O 1
ATOM 739 N N . GLU A 1 89 ? 8.467 3.312 8.682 1.00 96.56 89 GLU A N 1
ATOM 740 C CA . GLU A 1 89 ? 7.372 4.210 9.055 1.00 96.56 89 GLU A CA 1
ATOM 741 C C . GLU A 1 89 ? 7.183 4.283 10.580 1.00 96.56 89 GLU A C 1
ATOM 743 O O . GLU A 1 89 ? 7.037 5.370 11.127 1.00 96.56 89 GLU A O 1
ATOM 748 N N . ASP A 1 90 ? 7.290 3.154 11.287 1.00 95.62 90 ASP A N 1
ATOM 749 C CA . ASP A 1 90 ? 7.236 3.100 12.757 1.00 95.62 90 ASP A CA 1
ATOM 750 C C . ASP A 1 90 ? 8.350 3.928 13.425 1.00 95.62 90 ASP A C 1
ATOM 752 O O . ASP A 1 90 ? 8.153 4.545 14.466 1.00 95.62 90 ASP A O 1
ATOM 756 N N . LYS A 1 91 ? 9.537 3.989 12.807 1.00 96.19 91 LYS A N 1
ATOM 757 C CA . LYS A 1 91 ? 10.662 4.800 13.305 1.00 96.19 91 LYS A CA 1
ATOM 758 C C . LYS A 1 91 ? 10.607 6.257 12.864 1.00 96.19 91 LYS A C 1
ATOM 760 O O . LYS A 1 91 ? 11.203 7.113 13.514 1.00 96.19 91 LYS A O 1
ATOM 765 N N . LYS A 1 92 ? 9.982 6.525 11.722 1.00 96.75 92 LYS A N 1
ATOM 766 C CA . LYS A 1 92 ? 9.906 7.840 11.090 1.00 96.75 92 LYS A CA 1
ATOM 767 C C . LYS A 1 92 ? 8.481 8.039 10.611 1.00 96.75 92 LYS A C 1
ATOM 769 O O . LYS A 1 92 ? 8.157 7.691 9.479 1.00 96.75 92 LYS A O 1
ATOM 774 N N . HIS A 1 93 ? 7.653 8.591 11.489 1.00 95.56 93 HIS A N 1
ATOM 775 C CA . HIS A 1 93 ? 6.249 8.829 11.185 1.00 95.56 93 HIS A CA 1
ATOM 776 C C . HIS A 1 93 ? 6.108 9.666 9.912 1.00 95.56 93 HIS A C 1
ATOM 778 O O . HIS A 1 93 ? 6.797 10.676 9.746 1.00 95.56 93 HIS A O 1
ATOM 784 N N . ASN A 1 94 ? 5.209 9.235 9.029 1.00 94.56 94 ASN A N 1
ATOM 785 C CA . ASN A 1 94 ? 4.907 9.864 7.751 1.00 94.56 94 ASN A CA 1
ATOM 786 C C . ASN A 1 94 ? 6.136 10.048 6.853 1.00 94.56 94 ASN A C 1
ATOM 788 O O . ASN A 1 94 ? 6.271 11.051 6.151 1.00 94.56 94 ASN A O 1
ATOM 792 N N . TYR A 1 95 ? 7.045 9.070 6.865 1.00 96.56 95 TYR A N 1
ATOM 793 C CA . TYR A 1 95 ? 8.202 9.074 5.973 1.00 96.56 95 TYR A CA 1
ATOM 794 C C . TYR A 1 95 ? 7.782 8.898 4.510 1.00 96.56 95 TYR A C 1
ATOM 796 O O . TYR A 1 95 ? 8.411 9.444 3.600 1.00 96.56 95 TYR A O 1
ATOM 804 N N . PHE A 1 96 ? 6.724 8.120 4.275 1.00 96.44 96 PHE A N 1
ATOM 805 C CA . PHE A 1 96 ? 6.183 7.883 2.942 1.00 96.44 96 PHE A CA 1
ATOM 806 C C . PHE A 1 96 ? 5.082 8.884 2.587 1.00 96.44 96 PHE A C 1
ATOM 808 O O . PHE A 1 96 ? 4.318 9.333 3.437 1.00 96.44 96 PHE A O 1
ATOM 815 N N . ARG A 1 97 ? 4.949 9.162 1.285 1.00 95.56 97 ARG A N 1
ATOM 816 C CA . ARG A 1 97 ? 4.002 10.132 0.705 1.00 95.56 97 ARG A CA 1
ATOM 817 C C . ARG A 1 97 ? 2.546 9.943 1.143 1.00 95.56 97 ARG A C 1
ATOM 819 O O . ARG A 1 97 ? 1.782 10.896 1.111 1.00 95.56 97 ARG A O 1
ATOM 826 N N . GLN A 1 98 ? 2.153 8.722 1.497 1.00 94.38 98 GLN A N 1
ATOM 827 C CA . GLN A 1 98 ? 0.776 8.412 1.883 1.00 94.38 98 GLN A CA 1
ATOM 828 C C . GLN A 1 98 ? 0.429 8.792 3.325 1.00 94.38 98 GLN A C 1
ATOM 830 O O . GLN A 1 98 ? -0.717 8.600 3.716 1.00 94.38 98 GLN A O 1
ATOM 835 N N . HIS A 1 99 ? 1.390 9.287 4.117 1.00 96.44 99 HIS A N 1
ATOM 836 C CA . HIS A 1 99 ? 1.174 9.628 5.528 1.00 96.44 99 HIS A CA 1
ATOM 837 C C . HIS A 1 99 ? 0.541 8.462 6.313 1.00 96.44 99 HIS A C 1
ATOM 839 O O . HIS A 1 99 ? -0.498 8.589 6.958 1.00 96.44 99 HIS A O 1
ATOM 845 N N . ILE A 1 100 ? 1.161 7.281 6.196 1.00 96.75 100 ILE A N 1
ATOM 846 C CA . ILE A 1 100 ? 0.631 5.997 6.682 1.00 96.75 100 ILE A CA 1
ATOM 847 C C . ILE A 1 100 ? 0.270 6.080 8.169 1.00 96.75 100 ILE A C 1
ATOM 849 O O . ILE A 1 100 ? -0.778 5.575 8.575 1.00 96.75 100 ILE A O 1
ATOM 853 N N . THR A 1 101 ? 1.130 6.703 8.979 1.00 97.19 101 THR A N 1
ATOM 854 C CA . THR A 1 101 ? 0.923 6.834 10.426 1.00 97.19 101 THR A CA 1
ATOM 855 C C . THR A 1 101 ? -0.316 7.661 10.753 1.00 97.19 101 THR A C 1
ATOM 857 O O . THR A 1 101 ? -1.118 7.236 11.585 1.00 97.19 101 THR A O 1
ATOM 860 N N . ASP A 1 102 ? -0.515 8.790 10.075 1.00 97.88 102 ASP A N 1
ATOM 861 C CA . ASP A 1 102 ? -1.679 9.650 10.311 1.00 97.88 102 ASP A CA 1
ATOM 862 C C . ASP A 1 102 ? -2.974 8.951 9.908 1.00 97.88 102 ASP A C 1
ATOM 864 O O . ASP A 1 102 ? -3.925 8.911 10.691 1.00 97.88 102 ASP A O 1
ATOM 868 N N . VAL A 1 103 ? -2.993 8.324 8.726 1.00 97.75 103 VAL A N 1
ATOM 869 C CA . VAL A 1 103 ? -4.165 7.571 8.259 1.00 97.75 103 VAL A CA 1
ATOM 870 C C . VAL A 1 103 ? -4.479 6.426 9.224 1.00 97.75 103 VAL A C 1
ATOM 872 O O . VAL A 1 103 ? -5.636 6.228 9.584 1.00 97.75 103 VAL A O 1
ATOM 875 N N . LYS A 1 104 ? -3.465 5.704 9.718 1.00 97.50 104 LYS A N 1
ATOM 876 C CA . LYS A 1 104 ? -3.648 4.651 10.730 1.00 97.50 104 LYS A CA 1
ATOM 877 C C . LYS A 1 104 ? -4.315 5.200 11.992 1.00 97.50 104 LYS A C 1
ATOM 879 O O . LYS A 1 104 ? -5.283 4.614 12.467 1.00 97.50 104 LYS A O 1
ATOM 884 N N . ASN A 1 105 ? -3.795 6.298 12.538 1.00 97.94 105 ASN A N 1
ATOM 885 C CA . ASN A 1 105 ? -4.299 6.876 13.783 1.00 97.94 105 ASN A CA 1
ATOM 886 C C . ASN A 1 105 ? -5.738 7.381 13.622 1.00 97.94 105 ASN A C 1
ATOM 888 O O . ASN A 1 105 ? -6.566 7.152 14.500 1.00 97.94 105 ASN A O 1
ATOM 892 N N . TYR A 1 106 ? -6.050 7.993 12.477 1.00 98.12 106 TYR A N 1
ATOM 893 C CA . TYR A 1 106 ? -7.412 8.392 12.133 1.00 98.12 106 TYR A CA 1
ATOM 894 C C . TYR A 1 106 ? -8.372 7.195 12.113 1.00 98.12 106 TYR A C 1
ATOM 896 O O . TYR A 1 106 ? -9.422 7.235 12.750 1.00 98.12 106 TYR A O 1
ATOM 904 N N . LEU A 1 107 ? -7.997 6.108 11.429 1.00 98.12 107 LEU A N 1
ATOM 905 C CA . LEU A 1 107 ? -8.834 4.910 11.330 1.00 98.12 107 LEU A CA 1
ATOM 906 C C . LEU A 1 107 ? -9.043 4.231 12.691 1.00 98.12 107 LEU A C 1
ATOM 908 O O . LEU A 1 107 ? -10.132 3.734 12.962 1.00 98.12 107 LEU A O 1
ATOM 912 N N . ILE A 1 108 ? -8.031 4.223 13.563 1.00 98.00 108 ILE A N 1
ATOM 913 C CA . ILE A 1 108 ? -8.173 3.704 14.932 1.00 98.00 108 ILE A CA 1
ATOM 914 C C . ILE A 1 108 ? -9.183 4.545 15.719 1.00 98.00 108 ILE A C 1
ATOM 916 O O . ILE A 1 108 ? -10.108 3.980 16.300 1.00 98.00 108 ILE A O 1
ATOM 920 N N . ALA A 1 109 ? -9.057 5.874 15.681 1.00 97.88 109 ALA A N 1
ATOM 921 C CA . ALA A 1 109 ? -9.970 6.768 16.386 1.00 97.88 109 ALA A CA 1
ATOM 922 C C . ALA A 1 109 ? -11.417 6.625 15.880 1.00 97.88 109 ALA A C 1
ATOM 924 O O . ALA A 1 109 ? -12.360 6.618 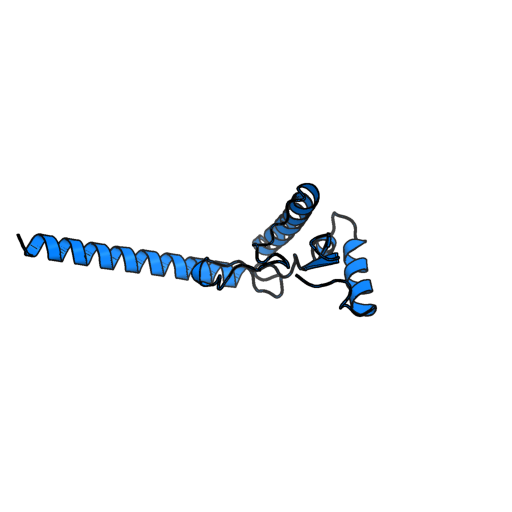16.669 1.00 97.88 109 ALA A O 1
ATOM 925 N N . GLU A 1 110 ? -11.601 6.452 14.568 1.00 97.44 110 GLU A N 1
ATOM 926 C CA . GLU A 1 110 ? -12.911 6.193 13.967 1.00 97.44 110 GLU A CA 1
ATOM 927 C C . GLU A 1 110 ? -13.533 4.877 14.473 1.00 97.44 110 GLU A C 1
ATOM 929 O O . GLU A 1 110 ? -14.722 4.835 14.809 1.00 97.44 110 GLU A O 1
ATOM 934 N N . LEU A 1 111 ? -12.740 3.804 14.563 1.00 96.56 111 LEU A N 1
ATOM 935 C CA . LEU A 1 111 ? -13.201 2.509 15.073 1.00 96.56 111 LEU A CA 1
ATOM 936 C C . LEU A 1 111 ? -13.551 2.569 16.565 1.00 96.56 111 LEU A C 1
ATOM 938 O O . LEU A 1 111 ? -14.548 1.983 16.986 1.00 96.56 111 LEU A O 1
ATOM 942 N N . GLU A 1 112 ? -12.749 3.264 17.368 1.00 96.44 112 GLU A N 1
ATOM 943 C CA . GLU A 1 112 ? -13.005 3.460 18.801 1.00 96.44 112 GLU A CA 1
ATOM 944 C C . GLU A 1 112 ? -14.263 4.294 19.044 1.00 96.44 112 GLU A C 1
ATOM 946 O O . GLU A 1 112 ? -15.094 3.941 19.887 1.00 96.44 112 GLU A O 1
ATOM 951 N N . TYR A 1 113 ? -14.450 5.357 18.260 1.00 95.50 113 TYR A N 1
ATOM 952 C CA . TYR A 1 113 ? -15.666 6.158 18.297 1.00 95.50 113 TYR A CA 1
ATOM 953 C C . TYR A 1 113 ? -16.901 5.313 17.962 1.00 95.50 113 TYR A C 1
ATOM 955 O O . TYR A 1 113 ? -17.870 5.326 18.718 1.00 95.50 113 TYR A O 1
ATOM 963 N N . THR A 1 114 ? -16.842 4.520 16.886 1.00 93.56 114 THR A N 1
ATOM 964 C CA . THR A 1 114 ? -17.954 3.652 16.454 1.00 93.56 114 THR A CA 1
ATOM 965 C C . THR A 1 114 ? -18.345 2.654 17.547 1.00 93.56 114 THR A C 1
ATOM 967 O O . THR A 1 114 ? -19.513 2.581 17.921 1.00 93.56 114 THR A O 1
ATOM 970 N N . LYS A 1 115 ? -17.362 1.973 18.153 1.00 93.56 115 LYS A N 1
ATOM 971 C CA . LYS A 1 115 ? -17.596 1.056 19.284 1.00 93.56 115 LYS A CA 1
ATOM 972 C C . LYS A 1 115 ? -18.242 1.748 20.482 1.00 93.56 115 LYS A C 1
ATOM 974 O O . LYS A 1 115 ? -19.081 1.157 21.156 1.00 93.56 115 LYS A O 1
ATOM 979 N N . SER A 1 116 ? -17.848 2.989 20.759 1.00 92.81 116 SER A N 1
ATOM 980 C CA . SER A 1 116 ? -18.407 3.754 21.877 1.00 92.81 116 SER A CA 1
ATOM 981 C C . SER A 1 116 ? -19.880 4.097 21.631 1.00 92.81 116 SER A C 1
ATOM 983 O O . SER A 1 116 ? -20.690 3.990 22.545 1.00 92.81 116 SER A O 1
ATOM 985 N N . GLN A 1 117 ? -20.250 4.448 20.393 1.00 90.19 117 GLN A N 1
ATOM 986 C CA . GLN A 1 117 ? -21.650 4.705 20.027 1.00 90.19 117 GLN A CA 1
ATOM 987 C C . GLN A 1 117 ? -22.516 3.441 20.126 1.00 90.19 117 GLN A C 1
ATOM 989 O O . GLN A 1 117 ? -23.626 3.496 20.648 1.00 90.19 117 GLN A O 1
ATOM 994 N N . GLU A 1 118 ? -21.999 2.292 19.683 1.00 89.75 118 GLU A N 1
ATOM 995 C CA . GLU A 1 118 ? -22.702 1.005 19.779 1.00 89.75 118 GLU A CA 1
ATOM 996 C C . GLU A 1 118 ? -22.980 0.601 21.236 1.00 89.75 118 GLU A C 1
ATOM 998 O O . GLU A 1 118 ? -24.066 0.113 21.547 1.00 89.75 118 GLU A O 1
ATOM 1003 N N . GLN A 1 119 ? -22.032 0.847 22.147 1.00 87.81 119 GLN A N 1
ATOM 1004 C CA . GLN A 1 119 ? -22.197 0.560 23.577 1.00 87.81 119 GLN A CA 1
ATOM 1005 C C . GLN A 1 119 ? -23.247 1.455 24.242 1.00 87.81 119 GLN A C 1
ATOM 1007 O O . GLN A 1 119 ? -24.048 0.964 25.036 1.00 87.81 119 GLN A O 1
ATOM 1012 N N . VAL A 1 120 ? -23.265 2.751 23.908 1.00 89.12 120 VAL A N 1
ATOM 1013 C CA . VAL A 1 120 ? -24.281 3.688 24.414 1.00 89.12 120 VAL A CA 1
ATOM 1014 C C . VAL A 1 120 ? -25.672 3.281 23.923 1.00 89.12 120 VAL A C 1
ATOM 1016 O O . VAL A 1 120 ? -26.585 3.147 24.735 1.00 89.12 120 VAL A O 1
ATOM 1019 N N . ALA A 1 121 ? -25.817 2.985 22.628 1.00 83.88 121 ALA A N 1
ATOM 1020 C CA . ALA A 1 121 ? -27.087 2.545 22.055 1.00 83.88 121 ALA A CA 1
ATOM 1021 C C . ALA A 1 121 ? -27.595 1.232 22.684 1.00 83.88 121 ALA A C 1
ATOM 1023 O O . ALA A 1 121 ? -28.784 1.104 22.973 1.00 83.88 121 ALA A O 1
ATOM 1024 N N . ALA A 1 122 ? -26.706 0.266 22.942 1.00 83.12 122 ALA A N 1
ATOM 1025 C CA . ALA A 1 122 ? -27.074 -0.983 23.609 1.00 83.12 122 ALA A CA 1
ATOM 1026 C C . ALA A 1 122 ? -27.559 -0.756 25.055 1.00 83.12 122 ALA A C 1
ATOM 1028 O O . ALA A 1 122 ? -28.571 -1.328 25.459 1.00 83.12 122 ALA A O 1
ATOM 1029 N N . ALA A 1 123 ? -26.889 0.118 25.813 1.00 81.19 123 ALA A N 1
ATOM 1030 C CA . ALA A 1 123 ? -27.277 0.438 27.187 1.00 81.19 123 ALA A CA 1
ATOM 1031 C C . ALA A 1 123 ? -28.641 1.153 27.271 1.00 81.19 123 ALA A C 1
ATOM 1033 O O . ALA A 1 123 ? -29.430 0.878 28.175 1.00 81.19 123 ALA A O 1
ATOM 1034 N N . GLU A 1 124 ? -28.951 2.041 26.323 1.00 79.62 124 GLU A N 1
ATOM 1035 C CA . GLU A 1 124 ? -30.250 2.727 26.254 1.00 79.62 124 GLU A CA 1
ATOM 1036 C C . GLU A 1 124 ? -31.408 1.759 25.957 1.00 79.62 124 GLU A C 1
ATOM 1038 O O . GLU A 1 124 ? -32.483 1.869 26.557 1.00 79.62 124 GLU A O 1
ATOM 1043 N N . ILE A 1 125 ? -31.182 0.768 25.086 1.00 79.62 125 ILE A N 1
ATOM 1044 C CA . ILE A 1 125 ? -32.168 -0.279 24.779 1.00 79.62 125 ILE A CA 1
ATOM 1045 C C . ILE A 1 125 ? -32.459 -1.125 26.026 1.00 79.62 125 ILE A C 1
ATOM 1047 O O . ILE A 1 125 ? -33.631 -1.332 26.352 1.00 79.62 125 ILE A O 1
ATOM 1051 N N . ASP A 1 126 ? -31.431 -1.547 26.765 1.00 73.81 126 ASP A N 1
ATOM 1052 C CA . ASP A 1 126 ? -31.599 -2.354 27.981 1.00 73.81 126 ASP A CA 1
ATOM 1053 C C . ASP A 1 126 ? -32.374 -1.608 29.081 1.00 73.81 126 ASP A C 1
ATOM 1055 O O . ASP A 1 126 ? -33.261 -2.185 29.717 1.00 73.81 126 ASP A O 1
ATOM 1059 N N . ILE A 1 127 ? -32.113 -0.309 29.267 1.00 73.56 127 ILE A N 1
ATOM 1060 C CA . ILE A 1 127 ? -32.861 0.532 30.217 1.00 73.56 127 ILE A CA 1
ATOM 1061 C C . ILE A 1 127 ? -34.334 0.646 29.796 1.00 73.56 127 ILE A C 1
ATOM 1063 O O . ILE A 1 127 ? -35.237 0.547 30.630 1.00 73.56 127 ILE A O 1
ATOM 1067 N N . SER A 1 128 ? -34.607 0.821 28.499 1.00 70.38 128 SER A N 1
ATOM 1068 C CA . SER A 1 128 ? -35.982 0.910 27.994 1.00 70.38 128 SER A CA 1
ATOM 1069 C C . SER A 1 128 ? -36.763 -0.405 28.151 1.00 70.38 128 SER A C 1
ATOM 1071 O O . SER A 1 128 ? -37.947 -0.375 28.487 1.00 70.38 128 SER A O 1
ATOM 1073 N N . ALA A 1 129 ? -36.097 -1.554 27.994 1.00 68.31 129 ALA A N 1
ATOM 1074 C CA . ALA A 1 129 ? -36.694 -2.878 28.152 1.00 68.31 129 ALA A CA 1
ATOM 1075 C C . ALA A 1 129 ? -36.989 -3.233 29.621 1.00 68.31 129 ALA A C 1
ATOM 1077 O O . ALA A 1 129 ? -37.937 -3.969 29.901 1.00 68.31 129 ALA A O 1
ATOM 1078 N N . GLN A 1 130 ? -36.205 -2.706 30.567 1.00 64.69 130 GLN A N 1
ATOM 1079 C CA . GLN A 1 130 ? -36.449 -2.875 32.003 1.00 64.69 130 GLN A CA 1
ATOM 1080 C C . GLN A 1 130 ? -37.624 -2.027 32.510 1.00 64.69 130 GLN A C 1
ATOM 1082 O O . GLN A 1 130 ? -38.347 -2.479 33.388 1.00 64.69 130 GLN A O 1
ATOM 1087 N N . ASN A 1 131 ? -37.863 -0.849 31.925 1.00 66.00 131 ASN A N 1
ATOM 1088 C CA . ASN A 1 131 ? -38.954 0.056 32.319 1.00 66.00 131 ASN A CA 1
ATOM 1089 C C . ASN A 1 131 ? -40.337 -0.311 31.734 1.00 66.00 131 ASN A C 1
ATOM 1091 O O . ASN A 1 131 ? -41.317 0.377 32.013 1.00 66.00 131 ASN A O 1
ATOM 1095 N N . GLN A 1 132 ? -40.428 -1.357 30.902 1.00 58.00 132 GLN A N 1
ATOM 1096 C CA . GLN A 1 132 ? -41.684 -1.863 30.320 1.00 58.00 132 GLN A CA 1
ATOM 1097 C C . GLN A 1 132 ? -42.185 -3.173 30.966 1.00 58.00 132 GLN A C 1
ATOM 1099 O O . GLN A 1 132 ? -43.185 -3.729 30.508 1.00 58.00 132 GLN A O 1
ATOM 1104 N N . LYS A 1 133 ? -41.508 -3.672 32.007 1.00 50.03 133 LYS A N 1
ATOM 1105 C CA . LYS A 1 133 ? -41.960 -4.786 32.860 1.00 50.03 133 LYS A CA 1
ATOM 1106 C C . LYS A 1 133 ? -42.444 -4.267 34.206 1.00 50.03 133 LYS A C 1
ATOM 1108 O O . LYS A 1 133 ? -43.378 -4.899 34.743 1.00 50.03 133 LYS A O 1
#